Protein AF-A0A7G9SGQ9-F1 (afdb_monomer_lite)

Secondary structure (DSSP, 8-state):
--PPPEEEEEESTTS-HHHHHHIIIIIIIIIIS-EEEEESSSS--EEEEEEEETTEEEEEEEE--EEEEE-SSTTS----------SS--EEE--------S--PPPPPPPPPPP-

Organism: NCBI:txid1045317

Foldseek 3Di:
DPDDWDKDKDWCPPPDQQCSQVCCQPCVACNPQNKRKGAPDSRKGWIKMWTDDVVDIDMDTDIHEIEIEHCNPVVPDDPDDDDDDDPDDYDYPDPPDPPPDDDDDDDDDDDDDDDD

Structure (mmCIF, N/CA/C/O backbone):
data_AF-A0A7G9SGQ9-F1
#
_entry.id   AF-A0A7G9SGQ9-F1
#
loop_
_atom_site.group_PDB
_atom_site.id
_atom_site.type_symbol
_atom_site.label_atom_id
_atom_site.label_alt_id
_atom_site.label_comp_id
_atom_site.label_asym_id
_atom_site.label_entity_id
_atom_site.label_seq_id
_atom_site.pdbx_PDB_ins_code
_atom_site.Cartn_x
_atom_site.Cartn_y
_atom_site.Cartn_z
_atom_site.occupancy
_atom_site.B_iso_or_equiv
_atom_site.auth_seq_id
_atom_site.auth_comp_id
_atom_site.auth_asym_id
_atom_site.auth_atom_id
_atom_site.pdbx_PDB_model_num
ATOM 1 N N . MET A 1 1 ? -24.131 -4.272 18.261 1.00 43.12 1 MET A N 1
ATOM 2 C CA . MET A 1 1 ? -23.962 -4.818 16.900 1.00 43.12 1 MET A CA 1
ATOM 3 C C . MET A 1 1 ? -22.473 -4.942 16.669 1.00 43.12 1 MET A C 1
ATOM 5 O O . MET A 1 1 ? -21.825 -3.926 16.466 1.00 43.12 1 MET A O 1
ATOM 9 N N . GLU A 1 2 ? -21.918 -6.143 16.808 1.00 53.78 2 GLU A N 1
ATOM 10 C CA . GLU A 1 2 ? -20.534 -6.396 16.401 1.00 53.78 2 GLU A CA 1
ATOM 11 C C . GLU A 1 2 ? -20.509 -6.355 14.871 1.00 53.78 2 GLU A C 1
ATOM 13 O O . GLU A 1 2 ? -21.005 -7.260 14.201 1.00 53.78 2 GLU A O 1
ATOM 18 N N . GLY A 1 3 ? -20.075 -5.219 14.322 1.00 63.53 3 GLY A N 1
ATOM 19 C CA . GLY A 1 3 ? -19.919 -5.048 12.883 1.00 63.53 3 GLY A CA 1
ATOM 20 C C . GLY A 1 3 ? -18.845 -6.005 12.388 1.00 63.53 3 GLY A C 1
ATOM 21 O O . GLY A 1 3 ? -17.788 -6.120 13.010 1.00 63.53 3 GLY A O 1
ATOM 22 N N . GLN A 1 4 ? -19.117 -6.716 11.294 1.00 65.31 4 GLN A N 1
ATOM 23 C CA . GLN A 1 4 ? -18.089 -7.544 10.675 1.00 65.31 4 GLN A CA 1
ATOM 24 C C . GLN A 1 4 ? -16.865 -6.676 10.342 1.00 65.31 4 GLN A C 1
ATOM 26 O O . GLN A 1 4 ? -17.046 -5.546 9.882 1.00 65.31 4 GLN A O 1
ATOM 31 N N . PRO A 1 5 ? -15.636 -7.168 10.583 1.00 67.25 5 PRO A N 1
ATOM 32 C CA . PRO A 1 5 ? -14.434 -6.414 10.266 1.00 67.25 5 PRO A CA 1
ATOM 33 C C . PRO A 1 5 ? -14.414 -6.087 8.774 1.00 67.25 5 PRO A C 1
ATOM 35 O O . PRO A 1 5 ? -14.603 -6.972 7.936 1.00 67.25 5 PRO A O 1
ATOM 38 N N . SER A 1 6 ? -14.177 -4.819 8.442 1.00 85.69 6 SER A N 1
ATOM 39 C CA . SER A 1 6 ? -14.000 -4.409 7.052 1.00 85.69 6 SER A CA 1
ATOM 40 C C . SER A 1 6 ? -12.678 -4.973 6.545 1.00 85.69 6 SER A C 1
ATOM 42 O O . SER A 1 6 ? -11.623 -4.741 7.141 1.00 85.69 6 SER A O 1
ATOM 44 N N . ILE A 1 7 ? -12.744 -5.735 5.455 1.00 89.88 7 ILE A N 1
ATOM 45 C CA . ILE A 1 7 ? -11.578 -6.344 4.817 1.00 89.88 7 ILE A CA 1
ATOM 46 C C . ILE A 1 7 ? -11.302 -5.606 3.512 1.00 89.88 7 ILE A C 1
ATOM 48 O O . ILE A 1 7 ? -12.166 -5.548 2.638 1.00 89.88 7 ILE A O 1
ATOM 52 N N . ILE A 1 8 ? -10.085 -5.091 3.363 1.00 89.19 8 ILE A N 1
ATOM 53 C CA . ILE A 1 8 ? -9.576 -4.543 2.104 1.00 89.19 8 ILE A CA 1
ATOM 54 C C . ILE A 1 8 ? -8.536 -5.521 1.569 1.00 89.19 8 ILE A C 1
ATOM 56 O O . ILE A 1 8 ? -7.632 -5.934 2.291 1.00 89.19 8 ILE A O 1
ATOM 60 N N . ARG A 1 9 ? -8.662 -5.903 0.299 1.00 92.81 9 ARG A N 1
ATOM 61 C CA . ARG A 1 9 ? -7.684 -6.742 -0.400 1.00 92.81 9 ARG A CA 1
ATOM 62 C C . ARG A 1 9 ? -7.127 -5.986 -1.586 1.00 92.81 9 ARG A C 1
ATOM 64 O O . ARG A 1 9 ? -7.892 -5.432 -2.371 1.00 92.81 9 ARG A O 1
ATOM 71 N N . PHE A 1 10 ? -5.811 -6.018 -1.731 1.00 92.88 10 PHE A N 1
ATOM 72 C CA . PHE A 1 10 ? -5.106 -5.389 -2.835 1.00 92.88 10 PHE A CA 1
ATOM 73 C C . PHE A 1 10 ? -4.079 -6.363 -3.416 1.00 92.88 10 PHE A C 1
ATOM 75 O O . PHE A 1 10 ? -3.330 -6.986 -2.668 1.00 92.88 10 PHE A O 1
ATOM 82 N N . SER A 1 11 ? -4.049 -6.508 -4.742 1.00 94.12 11 SER A N 1
ATOM 83 C CA . SER A 1 11 ? -3.062 -7.327 -5.453 1.00 94.12 11 SER A CA 1
ATOM 84 C C . SER A 1 11 ? -2.744 -6.729 -6.822 1.00 94.12 11 SER A C 1
ATOM 86 O O . SER A 1 11 ? -3.644 -6.273 -7.530 1.00 94.12 11 SER A O 1
ATOM 88 N N . LEU A 1 12 ? -1.468 -6.783 -7.207 1.00 95.38 12 LEU A N 1
ATOM 89 C CA . LEU A 1 12 ? -0.981 -6.400 -8.535 1.00 95.38 12 LEU A CA 1
ATOM 90 C C . LEU A 1 12 ? -1.028 -7.541 -9.565 1.00 95.38 12 LEU A C 1
ATOM 92 O O . LEU A 1 12 ? -0.691 -7.316 -10.727 1.00 95.38 12 LEU A O 1
ATOM 96 N N . ASP A 1 13 ? -1.470 -8.747 -9.195 1.00 94.44 13 ASP A N 1
ATOM 97 C CA . ASP A 1 13 ? -1.440 -9.916 -10.092 1.00 94.44 13 ASP A CA 1
ATOM 98 C C . ASP A 1 13 ? -2.237 -9.699 -11.386 1.00 94.44 13 ASP A C 1
ATOM 100 O O . ASP A 1 13 ? -1.893 -10.235 -12.438 1.00 94.44 13 ASP A O 1
ATOM 104 N N . ARG A 1 14 ? -3.302 -8.892 -11.315 1.00 93.00 14 ARG A N 1
ATOM 105 C CA . ARG A 1 14 ? -4.171 -8.559 -12.456 1.00 93.00 14 ARG A CA 1
ATOM 106 C C . ARG A 1 14 ? -3.834 -7.222 -13.115 1.00 93.00 14 ARG A C 1
ATOM 108 O O . ARG A 1 14 ? -4.506 -6.836 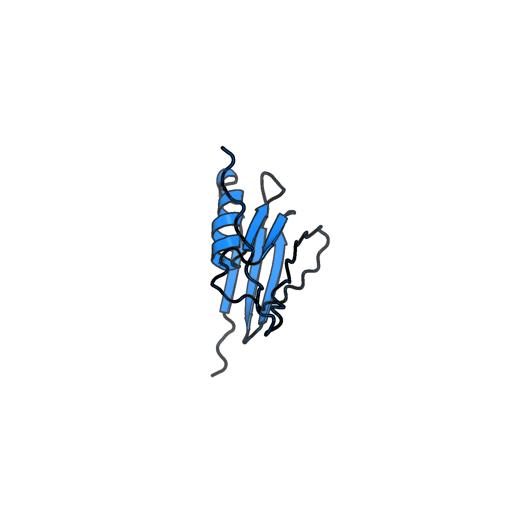-14.066 1.00 93.00 14 ARG A O 1
ATOM 115 N N . VAL A 1 15 ? -2.824 -6.521 -12.608 1.00 95.19 15 VAL A N 1
ATOM 116 C CA . VAL A 1 15 ? -2.385 -5.228 -13.130 1.00 95.19 15 VAL A CA 1
ATOM 117 C C . VAL A 1 15 ? -1.290 -5.470 -14.176 1.00 95.19 15 VAL A C 1
ATOM 119 O O . VAL A 1 15 ? -0.321 -6.181 -13.875 1.00 95.19 15 VAL A O 1
ATOM 122 N N . PRO A 1 16 ? -1.413 -4.907 -15.395 1.00 95.69 16 PRO A N 1
ATOM 123 C CA . PRO A 1 16 ? -0.363 -4.976 -16.408 1.00 95.69 16 PRO A CA 1
ATOM 124 C C . PRO A 1 16 ? 0.969 -4.448 -15.869 1.00 95.69 16 PRO A C 1
ATOM 126 O O . PRO A 1 16 ? 0.989 -3.426 -15.191 1.00 95.69 16 PRO A O 1
ATOM 129 N N . GLU A 1 17 ? 2.091 -5.094 -16.202 1.00 94.50 17 GLU A N 1
ATOM 130 C CA . GLU A 1 17 ? 3.406 -4.776 -15.608 1.00 94.50 17 GLU A CA 1
ATOM 131 C C . GLU A 1 17 ? 3.773 -3.290 -15.694 1.00 94.50 17 GLU A C 1
ATOM 133 O O . GLU A 1 17 ? 4.209 -2.698 -14.710 1.00 94.50 17 GLU A O 1
ATOM 138 N N . ARG A 1 18 ? 3.491 -2.664 -16.842 1.00 94.19 18 ARG A N 1
ATOM 139 C CA . ARG A 1 18 ? 3.736 -1.234 -17.094 1.00 94.19 18 ARG A CA 1
ATOM 140 C C . ARG A 1 18 ? 2.981 -0.289 -16.144 1.00 94.19 18 ARG A C 1
ATOM 142 O O . ARG A 1 18 ? 3.420 0.833 -15.942 1.00 94.19 18 ARG A O 1
ATOM 149 N N . GLU A 1 19 ? 1.859 -0.734 -15.582 1.00 95.75 19 GLU A N 1
ATOM 150 C CA . GLU A 1 19 ? 0.963 0.046 -14.714 1.00 95.75 19 GLU A CA 1
ATOM 151 C C . GLU A 1 19 ? 1.177 -0.274 -13.224 1.00 95.75 19 GLU A C 1
ATOM 153 O O . GLU A 1 19 ? 0.662 0.427 -12.352 1.00 95.75 19 GLU A O 1
ATOM 158 N N . ARG A 1 20 ? 1.945 -1.323 -12.895 1.00 95.00 20 ARG A N 1
ATOM 159 C CA . ARG A 1 20 ? 2.094 -1.817 -11.516 1.00 95.00 20 ARG A CA 1
ATOM 160 C C . ARG A 1 20 ? 2.699 -0.794 -10.567 1.00 95.00 20 ARG A C 1
ATOM 162 O O . ARG A 1 20 ? 2.223 -0.667 -9.443 1.00 95.00 20 ARG A O 1
ATOM 169 N N . ARG A 1 21 ? 3.726 -0.063 -11.012 1.00 94.31 21 ARG A N 1
ATOM 170 C CA . ARG A 1 21 ? 4.394 0.962 -10.193 1.00 94.31 21 ARG A CA 1
ATOM 171 C C . ARG A 1 21 ? 3.436 2.095 -9.839 1.00 94.31 21 ARG A C 1
ATOM 173 O O . ARG A 1 21 ? 3.272 2.400 -8.666 1.00 94.31 21 ARG A O 1
ATOM 180 N N . GLU A 1 22 ? 2.767 2.652 -10.843 1.00 94.44 22 GLU A N 1
ATOM 181 C CA . GLU A 1 22 ? 1.787 3.727 -10.660 1.00 94.44 22 GLU A CA 1
ATOM 182 C C . GLU A 1 22 ? 0.611 3.267 -9.795 1.00 94.44 22 GLU A C 1
ATOM 184 O O . GLU A 1 22 ? 0.230 3.953 -8.853 1.00 94.44 22 GLU A O 1
ATOM 189 N N . THR A 1 23 ? 0.094 2.060 -10.038 1.00 94.81 23 THR A N 1
ATOM 190 C CA . THR A 1 23 ? -1.008 1.505 -9.242 1.00 94.81 23 THR A CA 1
ATOM 191 C C . THR A 1 23 ? -0.603 1.339 -7.776 1.00 94.81 23 THR A C 1
ATOM 193 O O . THR A 1 23 ? -1.375 1.650 -6.872 1.00 94.81 23 THR A O 1
ATOM 196 N N . LEU A 1 24 ? 0.620 0.875 -7.514 1.00 92.81 24 LEU A N 1
ATOM 197 C CA . LEU A 1 24 ? 1.129 0.730 -6.155 1.00 92.81 24 LEU A CA 1
ATOM 198 C C . LEU A 1 24 ? 1.308 2.090 -5.456 1.00 92.81 24 LEU A C 1
ATOM 200 O O . LEU A 1 24 ? 0.926 2.225 -4.296 1.00 92.81 24 LEU A O 1
ATOM 204 N N . THR A 1 25 ? 1.832 3.103 -6.144 1.00 92.00 25 THR A N 1
ATOM 205 C CA . THR A 1 25 ? 2.033 4.443 -5.568 1.00 92.00 25 THR A CA 1
ATOM 206 C C . THR A 1 25 ? 0.715 5.189 -5.355 1.00 92.00 25 THR A C 1
ATOM 208 O O . THR A 1 25 ? 0.422 5.626 -4.242 1.00 92.00 25 THR A O 1
ATOM 211 N N . GLU A 1 26 ? -0.100 5.319 -6.399 1.00 93.38 26 GLU A N 1
ATOM 212 C CA . GLU A 1 26 ? -1.287 6.177 -6.381 1.00 93.38 26 GLU A CA 1
ATOM 213 C C . GLU A 1 26 ? -2.476 5.493 -5.707 1.00 93.38 26 GLU A C 1
ATOM 215 O O . GLU A 1 26 ? -3.128 6.074 -4.840 1.00 93.38 26 GLU A O 1
ATOM 220 N N . VAL A 1 27 ? -2.758 4.240 -6.074 1.00 92.38 27 VAL A N 1
ATOM 221 C CA . VAL A 1 27 ? -3.954 3.549 -5.576 1.00 92.38 27 VAL A CA 1
ATOM 222 C C . VAL A 1 27 ? -3.701 3.006 -4.183 1.00 92.38 27 VAL A C 1
ATOM 224 O O . VAL A 1 27 ? -4.447 3.327 -3.263 1.00 92.38 27 VAL A O 1
ATOM 227 N N . PHE A 1 28 ? -2.657 2.196 -4.003 1.00 89.19 28 PHE A N 1
ATOM 228 C CA . PHE A 1 28 ? -2.392 1.609 -2.691 1.00 89.19 28 PHE A CA 1
ATOM 229 C C . PHE A 1 28 ? -1.771 2.623 -1.728 1.00 89.19 28 PHE A C 1
ATOM 231 O O . PHE A 1 28 ? -2.346 2.873 -0.672 1.00 89.19 28 PHE A O 1
ATOM 238 N N . GLY A 1 29 ? -0.642 3.234 -2.093 1.00 88.38 29 GLY A N 1
ATOM 239 C CA . GLY A 1 29 ? 0.072 4.191 -1.249 1.00 88.38 29 GLY A CA 1
ATOM 240 C C . GLY A 1 29 ? -0.814 5.354 -0.819 1.00 88.38 29 GLY A C 1
ATOM 241 O O . GLY A 1 29 ? -1.208 5.450 0.344 1.00 88.38 29 GLY A O 1
ATOM 242 N N . ARG A 1 30 ? -1.163 6.227 -1.763 1.00 87.31 30 ARG A N 1
ATOM 243 C CA . ARG A 1 30 ? -1.918 7.450 -1.457 1.00 87.31 30 ARG A CA 1
ATOM 244 C C . ARG A 1 30 ? -3.390 7.172 -1.175 1.00 87.31 30 ARG A C 1
ATOM 246 O O . ARG A 1 30 ? -3.939 7.737 -0.235 1.00 87.31 30 ARG A O 1
ATOM 253 N N . GLY A 1 31 ? -4.016 6.292 -1.957 1.00 84.88 31 GLY A N 1
ATOM 254 C CA . GLY A 1 31 ? -5.450 6.019 -1.861 1.00 84.88 31 GLY A CA 1
ATOM 255 C C . GLY A 1 31 ? -5.872 5.131 -0.688 1.00 84.88 31 GLY A C 1
ATOM 256 O O . GLY A 1 31 ? -6.909 5.396 -0.083 1.00 84.88 31 GLY A O 1
ATOM 257 N N . VAL A 1 32 ? -5.108 4.082 -0.355 1.00 84.94 32 VAL A N 1
ATOM 258 C CA . VAL A 1 32 ? -5.499 3.118 0.695 1.00 84.94 32 VAL A CA 1
ATOM 259 C C . VAL A 1 32 ? -4.838 3.430 2.033 1.00 84.94 32 VAL A C 1
ATOM 261 O O . VAL A 1 32 ? -5.518 3.387 3.055 1.00 84.94 32 VAL A O 1
ATOM 264 N N . VAL A 1 33 ? -3.535 3.725 2.049 1.00 82.50 33 VAL A N 1
ATOM 265 C CA . VAL A 1 33 ? -2.777 3.878 3.308 1.00 82.50 33 VAL A CA 1
ATOM 266 C C . VAL A 1 33 ? -2.324 5.312 3.604 1.00 82.50 33 VAL A C 1
ATOM 268 O O . VAL A 1 33 ? -1.685 5.536 4.628 1.00 82.50 33 VAL A O 1
ATOM 271 N N . ASN A 1 34 ? -2.655 6.289 2.751 1.00 84.56 34 ASN A N 1
ATOM 272 C CA . ASN A 1 34 ? -2.211 7.688 2.858 1.00 84.56 34 ASN A CA 1
ATOM 273 C C . ASN A 1 34 ? -0.684 7.834 3.075 1.00 84.56 34 ASN A C 1
ATOM 275 O O . ASN A 1 34 ? -0.199 8.629 3.890 1.00 84.56 34 ASN A O 1
ATOM 279 N N . MET A 1 35 ? 0.096 7.039 2.344 1.00 83.25 35 MET A N 1
ATOM 280 C CA . MET A 1 35 ? 1.557 7.077 2.358 1.00 83.25 35 MET A CA 1
ATOM 281 C C . MET A 1 35 ? 2.098 7.349 0.965 1.00 83.25 35 MET A C 1
ATOM 283 O O . MET A 1 35 ? 1.553 6.886 -0.036 1.00 83.25 35 MET A O 1
ATOM 287 N N . GLU A 1 36 ? 3.228 8.044 0.906 1.00 85.81 36 GLU A N 1
ATOM 288 C CA . GLU A 1 36 ? 4.013 8.067 -0.318 1.00 85.81 36 GLU A CA 1
ATOM 289 C C . GLU A 1 36 ? 4.768 6.743 -0.419 1.00 85.81 36 GLU A C 1
ATOM 291 O O . GLU A 1 36 ? 5.586 6.410 0.444 1.00 85.81 36 GLU A O 1
ATOM 296 N N . PHE A 1 37 ? 4.457 5.975 -1.459 1.00 86.25 37 PHE A N 1
ATOM 297 C CA . PHE A 1 37 ? 4.949 4.617 -1.621 1.00 86.25 37 PHE A CA 1
ATOM 298 C C . PHE A 1 37 ? 5.764 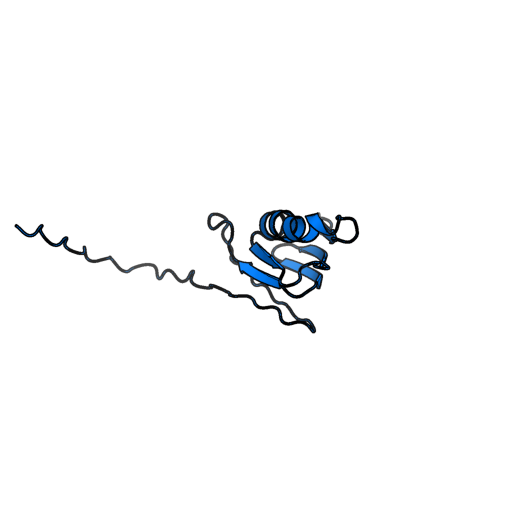4.506 -2.904 1.00 86.25 37 PHE A C 1
ATOM 300 O O . PHE A 1 37 ? 5.218 4.579 -4.005 1.00 86.25 37 PHE A O 1
ATOM 307 N N . THR A 1 38 ? 7.073 4.311 -2.766 1.00 88.75 38 THR A N 1
ATOM 308 C CA . THR A 1 38 ? 8.004 4.225 -3.895 1.00 88.75 38 THR A CA 1
ATOM 309 C C . THR A 1 38 ? 8.515 2.792 -4.034 1.00 88.75 38 THR A C 1
ATOM 311 O O . THR A 1 38 ? 9.313 2.345 -3.204 1.00 88.75 38 THR A O 1
ATOM 314 N N . PRO A 1 39 ? 8.101 2.048 -5.076 1.00 89.25 39 PRO A N 1
ATOM 315 C CA . PRO A 1 39 ? 8.630 0.716 -5.339 1.00 89.25 39 PRO A CA 1
ATOM 316 C C . PRO A 1 39 ? 10.099 0.806 -5.768 1.00 89.25 39 PRO A C 1
ATOM 318 O O . PRO A 1 39 ? 10.447 1.622 -6.632 1.00 89.25 39 PRO A O 1
ATOM 321 N N . LEU A 1 40 ? 10.956 -0.041 -5.194 1.00 88.56 40 LEU A N 1
ATOM 322 C CA . LEU A 1 40 ? 12.387 -0.070 -5.527 1.00 88.56 40 LEU A CA 1
ATOM 323 C C . LEU A 1 40 ? 12.704 -0.985 -6.719 1.00 88.56 40 LEU A C 1
ATOM 325 O O . LEU A 1 40 ? 13.745 -0.814 -7.342 1.00 88.56 40 LEU A O 1
ATOM 329 N N . ASP A 1 41 ? 11.782 -1.886 -7.069 1.00 86.88 41 ASP A N 1
ATOM 330 C CA . ASP A 1 41 ? 11.891 -2.783 -8.222 1.00 86.88 41 ASP A CA 1
ATOM 331 C C . ASP A 1 41 ? 11.111 -2.250 -9.432 1.00 86.88 41 ASP A C 1
ATOM 333 O O . ASP A 1 41 ? 10.010 -1.709 -9.289 1.00 86.88 41 ASP A O 1
ATOM 337 N N . ASP A 1 42 ? 11.631 -2.459 -10.644 1.00 87.12 42 ASP A N 1
ATOM 338 C CA . ASP A 1 42 ? 10.980 -2.031 -11.894 1.00 87.12 42 ASP A CA 1
ATOM 339 C C . ASP A 1 42 ? 9.635 -2.734 -12.145 1.00 87.12 42 ASP A C 1
ATOM 341 O O . AS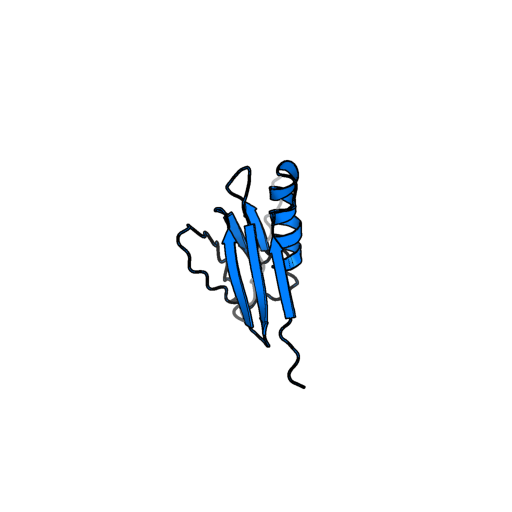P A 1 42 ? 8.720 -2.142 -12.717 1.00 87.12 42 ASP A O 1
ATOM 345 N N . ASN A 1 43 ? 9.486 -3.971 -11.664 1.00 90.06 43 ASN A N 1
ATOM 346 C CA . ASN A 1 43 ? 8.257 -4.759 -11.751 1.00 90.06 43 ASN A CA 1
ATOM 347 C C . ASN A 1 43 ? 7.837 -5.227 -10.348 1.00 90.06 43 ASN A C 1
ATOM 349 O O . ASN A 1 43 ? 8.155 -6.354 -9.957 1.00 90.06 43 ASN A O 1
ATOM 353 N N . PRO A 1 44 ? 7.176 -4.367 -9.555 1.00 91.50 44 PRO A N 1
ATOM 354 C CA . PRO A 1 44 ? 6.873 -4.692 -8.173 1.00 91.50 44 PRO A CA 1
ATOM 355 C C . PRO A 1 44 ? 5.811 -5.789 -8.075 1.00 91.50 44 PRO A C 1
ATOM 357 O O . PRO A 1 44 ? 4.812 -5.789 -8.798 1.00 91.50 44 PRO A O 1
ATOM 360 N N . ILE A 1 45 ? 6.010 -6.700 -7.125 1.00 90.88 45 ILE A N 1
ATOM 361 C CA . ILE A 1 45 ? 5.013 -7.689 -6.706 1.00 90.88 45 ILE A CA 1
ATOM 362 C C . ILE A 1 45 ? 4.409 -7.171 -5.410 1.00 90.88 45 ILE A C 1
ATOM 364 O O . ILE A 1 45 ? 5.144 -6.769 -4.511 1.00 90.88 45 ILE A O 1
ATOM 368 N N . PHE A 1 46 ? 3.084 -7.160 -5.301 1.00 90.81 46 PHE A N 1
ATOM 369 C CA . PHE A 1 46 ? 2.419 -6.612 -4.125 1.00 90.81 46 PHE A CA 1
ATOM 370 C C . PHE A 1 46 ? 1.046 -7.259 -3.942 1.00 90.81 46 PHE A C 1
ATOM 372 O O . PHE A 1 46 ? 0.203 -7.176 -4.833 1.00 90.81 46 PHE A O 1
ATOM 379 N N . GLU A 1 47 ? 0.836 -7.915 -2.804 1.00 93.06 47 GLU A N 1
ATOM 380 C CA . GLU A 1 47 ? -0.409 -8.588 -2.429 1.00 93.06 47 GLU A CA 1
ATOM 381 C C . GLU A 1 47 ? -0.610 -8.475 -0.917 1.00 93.06 47 GLU A C 1
ATOM 383 O O . GLU A 1 47 ? 0.198 -9.005 -0.155 1.00 93.06 47 GLU A O 1
ATOM 388 N N . PHE A 1 48 ? -1.663 -7.780 -0.484 1.00 88.81 48 PHE A N 1
ATOM 389 C CA . PHE A 1 48 ? -1.923 -7.488 0.926 1.00 88.81 48 PHE A CA 1
ATOM 390 C C . PHE A 1 48 ? -3.414 -7.581 1.257 1.00 88.81 48 PHE A C 1
ATOM 392 O O . PHE A 1 48 ? -4.279 -7.187 0.470 1.00 88.81 48 PHE A O 1
ATOM 399 N N . GLU A 1 49 ? -3.710 -8.069 2.460 1.00 91.94 49 GLU A N 1
ATOM 400 C CA . GLU A 1 49 ? -5.019 -7.972 3.103 1.00 91.94 49 GLU A CA 1
ATOM 401 C C . GLU A 1 49 ? -4.902 -7.044 4.318 1.00 91.94 49 GLU A C 1
ATOM 403 O O . GLU A 1 49 ? -3.961 -7.145 5.106 1.00 91.94 49 GLU A O 1
ATOM 408 N N . ILE A 1 50 ? -5.866 -6.135 4.454 1.00 89.44 50 ILE A N 1
ATOM 409 C CA . ILE A 1 50 ? -6.025 -5.225 5.586 1.00 89.44 50 ILE A CA 1
ATOM 410 C C . ILE A 1 50 ? -7.338 -5.579 6.271 1.00 89.44 50 ILE A C 1
ATOM 412 O O . ILE A 1 50 ? -8.401 -5.538 5.649 1.00 89.44 50 ILE A O 1
ATOM 416 N N . ARG A 1 51 ? -7.276 -5.902 7.560 1.00 89.81 51 ARG A N 1
ATOM 417 C CA . ARG A 1 51 ? -8.449 -6.011 8.431 1.00 89.81 51 ARG A CA 1
ATOM 418 C C . ARG A 1 51 ? -8.534 -4.781 9.310 1.00 89.81 51 ARG A C 1
ATOM 420 O O . ARG A 1 51 ? -7.627 -4.524 10.099 1.00 89.81 51 ARG A O 1
ATOM 427 N N . LEU A 1 52 ? -9.641 -4.060 9.184 1.00 85.81 52 LEU A N 1
ATOM 428 C CA . LEU A 1 52 ? -9.950 -2.899 10.004 1.00 85.81 52 LEU A CA 1
ATOM 429 C C . LEU A 1 52 ? -10.777 -3.339 11.214 1.00 85.81 52 LEU A C 1
ATOM 431 O O . LEU A 1 52 ? -11.879 -3.876 11.079 1.00 85.81 52 LEU A O 1
ATOM 435 N N . LEU A 1 53 ? -10.219 -3.104 12.395 1.00 85.75 53 LEU A N 1
ATOM 436 C CA . LEU A 1 53 ? -10.844 -3.256 13.702 1.00 85.75 53 LEU A CA 1
ATOM 437 C C . LEU A 1 53 ? -10.994 -1.863 14.341 1.00 85.75 53 LEU A C 1
ATOM 439 O O . LEU A 1 53 ? -10.329 -0.918 13.908 1.00 85.75 53 LEU A O 1
ATOM 443 N N . PRO A 1 54 ? -11.834 -1.695 15.378 1.00 82.12 54 PRO A N 1
ATOM 444 C CA . PRO A 1 54 ? -11.924 -0.424 16.095 1.00 82.12 54 PRO A CA 1
ATOM 445 C C . PRO A 1 54 ? -10.554 0.009 16.650 1.00 82.12 54 PRO A C 1
ATOM 447 O O . PRO A 1 54 ? -10.033 -0.617 17.569 1.00 82.12 54 PRO A O 1
ATOM 450 N N . GLY A 1 55 ? -9.970 1.065 16.075 1.00 80.19 55 GLY A N 1
ATOM 451 C CA . GLY A 1 55 ? -8.669 1.615 16.480 1.00 80.19 55 GLY A CA 1
ATOM 452 C C . GLY A 1 55 ? -7.438 0.787 16.083 1.00 80.19 55 GLY A C 1
ATOM 453 O O . GLY A 1 55 ? -6.357 1.055 16.595 1.00 80.19 55 GLY A O 1
ATOM 454 N N . LEU A 1 56 ? -7.577 -0.227 15.217 1.00 80.75 56 LEU A N 1
ATOM 455 C CA . LEU A 1 56 ? -6.455 -1.068 14.788 1.00 80.75 56 LEU A CA 1
ATOM 456 C C . LEU A 1 56 ? -6.627 -1.551 13.345 1.00 80.75 56 LEU A C 1
ATOM 458 O O . LEU A 1 56 ? -7.628 -2.180 13.006 1.00 80.75 56 LEU A O 1
ATOM 462 N N . ALA A 1 57 ? -5.603 -1.346 12.519 1.00 83.25 57 ALA A N 1
ATOM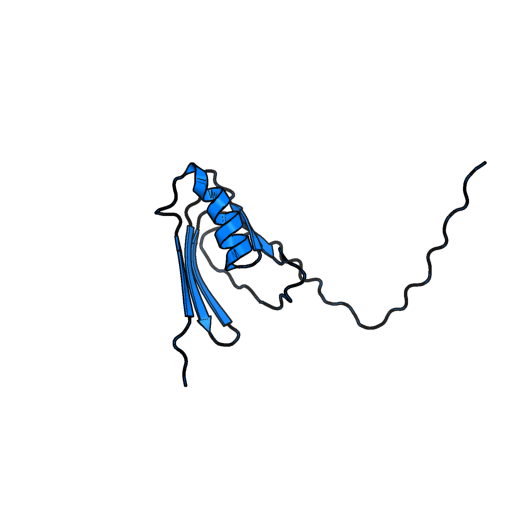 463 C CA . ALA A 1 57 ? -5.474 -1.996 11.221 1.00 83.25 57 ALA A CA 1
ATOM 464 C C . ALA A 1 57 ? -4.441 -3.126 11.310 1.00 83.25 57 ALA A C 1
ATOM 466 O O . ALA A 1 57 ? -3.288 -2.900 11.671 1.00 83.25 57 ALA A O 1
ATOM 467 N N . ILE A 1 58 ? -4.850 -4.349 10.969 1.00 85.00 58 ILE A N 1
ATOM 468 C CA . ILE A 1 58 ? -3.938 -5.490 10.848 1.00 85.00 58 ILE A CA 1
ATOM 469 C C . ILE A 1 58 ? -3.699 -5.738 9.367 1.00 85.00 58 ILE A C 1
ATOM 471 O O . ILE A 1 58 ? -4.646 -6.002 8.625 1.00 85.00 58 ILE A O 1
ATOM 475 N N . THR A 1 59 ? -2.438 -5.680 8.949 1.00 85.00 59 THR A N 1
ATOM 476 C CA . THR A 1 59 ? -2.025 -5.917 7.567 1.00 85.00 59 THR A CA 1
ATOM 477 C C . THR A 1 59 ? -1.100 -7.120 7.478 1.00 85.00 59 THR A C 1
ATOM 479 O O . THR A 1 59 ? -0.223 -7.323 8.315 1.00 85.00 59 THR A O 1
ATOM 482 N N . TRP A 1 60 ? -1.293 -7.945 6.456 1.00 84.44 60 TRP A N 1
ATOM 483 C CA . TRP A 1 60 ? -0.333 -8.980 6.087 1.00 84.44 60 TRP A CA 1
ATOM 484 C C . TRP A 1 60 ? -0.360 -9.179 4.585 1.00 84.44 60 TRP A C 1
ATOM 486 O O . TRP A 1 60 ? -1.362 -8.935 3.911 1.00 84.44 60 TRP A O 1
ATOM 496 N N . GLY A 1 61 ? 0.768 -9.625 4.060 1.00 87.56 61 GLY A N 1
ATOM 497 C CA . GLY A 1 61 ? 0.941 -9.744 2.633 1.00 87.56 61 GLY A CA 1
ATOM 498 C C . GLY A 1 61 ? 2.373 -10.049 2.260 1.00 87.56 61 GLY A C 1
ATOM 499 O O . GLY A 1 61 ? 3.230 -10.296 3.112 1.00 87.56 61 GLY A O 1
ATOM 500 N N . ARG A 1 62 ? 2.616 -10.010 0.959 1.00 85.88 62 ARG A N 1
ATOM 501 C CA . ARG A 1 62 ? 3.940 -10.103 0.361 1.00 85.88 62 ARG A CA 1
ATOM 502 C C . ARG A 1 62 ? 4.133 -8.924 -0.574 1.00 85.88 62 ARG A C 1
ATOM 504 O O . ARG A 1 62 ? 3.249 -8.580 -1.355 1.00 85.88 62 ARG A O 1
ATOM 511 N N . GLY A 1 63 ? 5.312 -8.329 -0.503 1.00 87.81 63 GLY A N 1
ATOM 512 C CA . GLY A 1 63 ? 5.694 -7.220 -1.357 1.00 87.81 63 GLY A CA 1
ATOM 513 C C . GLY A 1 63 ? 7.160 -7.317 -1.740 1.00 87.81 63 GLY A C 1
ATOM 514 O O . GLY A 1 63 ? 7.977 -7.796 -0.951 1.00 87.81 63 GLY A O 1
ATOM 515 N N . SER A 1 64 ? 7.489 -6.842 -2.935 1.00 87.12 64 SER A N 1
ATOM 516 C CA . SER A 1 64 ? 8.851 -6.457 -3.293 1.00 87.12 64 SER A CA 1
ATOM 517 C C . SER A 1 64 ? 9.337 -5.296 -2.410 1.00 87.12 64 SER A C 1
ATOM 519 O O . SER A 1 64 ? 8.507 -4.573 -1.839 1.00 87.12 64 SER A O 1
ATOM 521 N N . PRO A 1 65 ? 10.658 -5.071 -2.299 1.00 85.56 65 PRO A N 1
ATOM 522 C CA . PRO A 1 65 ? 11.209 -3.920 -1.592 1.00 85.56 65 PRO A CA 1
ATOM 523 C C . PRO A 1 65 ? 10.599 -2.587 -2.049 1.00 85.56 65 PRO A C 1
ATOM 525 O O . PRO A 1 65 ? 10.396 -2.326 -3.239 1.00 85.56 65 PRO A O 1
ATOM 528 N N . HIS A 1 66 ? 10.302 -1.730 -1.078 1.00 85.00 66 HIS A N 1
ATOM 529 C CA . HIS A 1 66 ? 9.688 -0.424 -1.286 1.00 85.00 66 HIS A CA 1
ATOM 530 C C . HIS A 1 66 ? 10.104 0.538 -0.170 1.00 85.00 66 HIS A C 1
ATOM 532 O O . HIS A 1 66 ? 10.449 0.122 0.939 1.00 85.00 66 HIS A O 1
ATOM 538 N N . LEU A 1 67 ? 10.062 1.829 -0.480 1.00 83.31 67 LEU A N 1
ATOM 539 C CA . LEU A 1 67 ? 10.217 2.919 0.475 1.00 83.31 67 LEU A CA 1
ATOM 540 C C . LEU A 1 67 ? 8.834 3.496 0.781 1.00 83.31 67 LEU A C 1
ATOM 542 O O . LEU A 1 67 ? 8.122 3.895 -0.140 1.00 83.31 67 LEU A O 1
ATOM 546 N N . GLY A 1 68 ? 8.475 3.546 2.063 1.00 80.12 68 GLY A N 1
ATOM 547 C CA . GLY A 1 68 ? 7.245 4.180 2.538 1.00 80.12 68 GLY A CA 1
ATOM 548 C C . GLY A 1 68 ? 7.554 5.426 3.363 1.00 80.12 68 GLY A C 1
ATOM 549 O O . GLY A 1 68 ? 8.347 5.358 4.306 1.00 80.12 68 GLY A O 1
ATOM 550 N N . ILE A 1 69 ? 6.921 6.549 3.025 1.00 79.12 69 ILE A N 1
ATOM 551 C CA . ILE A 1 69 ? 6.972 7.793 3.804 1.00 79.12 69 ILE A CA 1
ATOM 552 C C . ILE A 1 69 ? 5.552 8.120 4.275 1.00 79.12 69 ILE A C 1
ATOM 554 O O . ILE A 1 69 ? 4.623 8.213 3.470 1.00 79.12 69 ILE A O 1
ATOM 558 N N . THR A 1 70 ? 5.374 8.272 5.589 1.00 73.62 70 THR A N 1
ATOM 559 C CA . THR A 1 70 ? 4.071 8.570 6.200 1.00 73.62 70 THR A CA 1
ATOM 560 C C . THR A 1 70 ? 3.628 10.011 5.932 1.00 73.62 70 THR A C 1
ATOM 562 O O . THR A 1 70 ? 4.451 10.916 5.783 1.00 73.62 70 THR A O 1
ATOM 565 N N . GLY A 1 71 ? 2.309 10.236 5.915 1.00 63.06 71 GLY A N 1
ATOM 566 C CA . GLY A 1 71 ? 1.728 11.582 5.909 1.00 63.06 71 GLY A CA 1
ATOM 567 C C . GLY A 1 71 ? 1.739 12.268 4.545 1.00 63.06 71 GLY A C 1
ATOM 568 O O . GLY A 1 71 ? 2.103 13.444 4.470 1.00 63.06 71 GLY A O 1
ATOM 569 N N . HIS A 1 72 ? 1.343 11.545 3.488 1.00 60.16 72 HIS A N 1
ATOM 570 C CA . HIS A 1 72 ? 1.148 12.135 2.158 1.00 60.16 72 HIS A CA 1
ATOM 571 C C . HIS A 1 72 ? 0.175 13.328 2.230 1.00 60.16 72 HIS A C 1
ATOM 573 O O . HIS A 1 72 ? 0.536 14.441 1.848 1.00 60.16 72 HIS A O 1
ATOM 579 N N . ASP A 1 73 ? -1.014 13.132 2.809 1.00 64.12 73 ASP A N 1
ATOM 580 C CA . ASP A 1 73 ? -1.878 14.232 3.237 1.00 64.12 73 ASP A CA 1
ATOM 581 C C . ASP A 1 73 ? -1.675 14.517 4.729 1.00 64.12 73 ASP A C 1
ATOM 583 O O . ASP A 1 73 ? -1.979 13.688 5.587 1.00 64.12 73 ASP A O 1
ATOM 587 N N . ARG A 1 74 ? -1.155 15.713 5.024 1.00 61.44 74 ARG A N 1
ATOM 588 C CA . ARG A 1 74 ? -0.880 16.206 6.382 1.00 61.44 74 ARG A CA 1
ATOM 589 C C . ARG A 1 74 ? -2.107 16.769 7.095 1.00 61.44 74 ARG A C 1
ATOM 591 O O . ARG A 1 74 ? -2.009 17.091 8.276 1.00 61.44 74 ARG A O 1
ATOM 598 N N . SER A 1 75 ? -3.209 16.975 6.375 1.00 63.22 75 SER A N 1
ATOM 599 C CA . SER A 1 75 ? -4.482 17.397 6.965 1.00 63.22 75 SER A CA 1
ATOM 600 C C . SER A 1 75 ? -5.219 16.236 7.632 1.00 63.22 75 SER A C 1
ATOM 602 O O . SER A 1 75 ? -6.051 16.463 8.508 1.00 63.22 75 SER A O 1
ATOM 604 N N . LEU A 1 76 ? -4.872 15.003 7.261 1.00 63.19 76 LEU A N 1
ATOM 605 C CA . LEU A 1 76 ? -5.289 13.797 7.954 1.00 63.19 76 LEU A CA 1
ATOM 606 C C . LEU A 1 76 ? -4.364 13.611 9.164 1.00 63.19 76 LEU A C 1
ATOM 608 O O . LEU A 1 76 ? -3.163 13.386 9.003 1.00 63.19 76 LEU A O 1
ATOM 612 N N . GLU A 1 77 ? -4.907 13.765 10.376 1.00 58.91 77 GLU A N 1
ATOM 613 C CA . GLU A 1 77 ? -4.187 13.427 11.609 1.00 58.91 77 GLU A CA 1
ATOM 614 C C . GLU A 1 77 ? -3.706 11.973 11.514 1.00 58.91 77 GLU A C 1
ATOM 616 O O . GLU A 1 77 ? -4.473 11.077 11.167 1.00 58.91 77 GLU A O 1
ATOM 621 N N . ASN A 1 78 ? -2.413 11.754 11.752 1.00 58.19 78 ASN A N 1
ATOM 622 C CA . ASN A 1 78 ? -1.773 10.453 11.600 1.00 58.19 78 ASN A CA 1
ATOM 623 C C . ASN A 1 78 ? -1.066 10.102 12.911 1.00 58.19 78 ASN A C 1
ATOM 625 O O . ASN A 1 78 ? 0.113 10.409 13.094 1.00 58.19 78 ASN A O 1
ATOM 629 N N . ASP A 1 79 ? -1.828 9.502 13.823 1.00 57.19 79 ASP A N 1
ATOM 630 C CA . ASP A 1 79 ? -1.346 8.956 15.098 1.00 57.19 79 ASP A CA 1
ATOM 631 C C . ASP A 1 79 ? -1.138 7.429 15.020 1.00 57.19 79 ASP A C 1
ATOM 633 O O . ASP A 1 79 ? -0.987 6.751 16.041 1.00 57.19 79 ASP A O 1
ATOM 637 N N . ASP A 1 80 ? -1.123 6.866 13.807 1.00 64.69 80 ASP A N 1
ATOM 638 C CA . ASP A 1 80 ? -1.053 5.425 13.607 1.00 64.69 80 ASP A CA 1
ATOM 639 C C . ASP A 1 80 ? 0.375 4.900 13.805 1.00 64.69 80 ASP A C 1
ATOM 641 O O . ASP A 1 80 ? 1.341 5.325 13.164 1.00 64.69 80 ASP A O 1
ATOM 645 N N . LEU A 1 81 ? 0.512 3.902 14.679 1.00 60.75 81 LEU A N 1
ATOM 646 C CA . LEU A 1 81 ? 1.745 3.137 14.831 1.00 60.75 81 LEU A CA 1
ATOM 647 C C . LEU A 1 81 ? 1.739 1.956 13.857 1.00 60.75 81 LEU A C 1
ATOM 649 O O . LEU A 1 81 ? 0.981 1.001 14.031 1.00 60.75 81 LEU A O 1
ATOM 653 N N . MET A 1 82 ? 2.640 1.975 12.874 1.00 64.62 82 MET A N 1
ATOM 654 C CA . MET A 1 82 ? 2.854 0.834 11.985 1.00 64.62 82 MET A CA 1
ATOM 655 C C . MET A 1 82 ? 3.982 -0.057 12.510 1.00 64.62 82 MET A C 1
ATOM 657 O O . MET A 1 82 ? 5.132 0.365 12.622 1.00 64.62 82 MET A O 1
ATOM 661 N N . LEU A 1 83 ? 3.654 -1.315 12.800 1.00 62.81 83 LEU A N 1
ATOM 662 C CA . LEU A 1 83 ? 4.628 -2.364 13.089 1.00 62.81 83 LEU A CA 1
ATOM 663 C C . LEU A 1 83 ? 4.688 -3.313 11.896 1.00 62.81 83 LEU A C 1
ATOM 665 O O . LEU A 1 83 ? 3.685 -3.923 11.533 1.00 62.81 83 LEU A O 1
ATOM 669 N N . ALA A 1 84 ? 5.870 -3.456 11.304 1.00 64.19 84 ALA A N 1
ATOM 670 C CA . ALA A 1 84 ? 6.101 -4.360 10.188 1.00 64.19 84 ALA A CA 1
ATOM 671 C C . ALA A 1 84 ? 7.243 -5.327 10.514 1.00 64.19 84 ALA A C 1
ATOM 673 O O . ALA A 1 84 ? 8.301 -4.925 10.995 1.00 64.19 84 ALA A O 1
ATOM 674 N N . CYS A 1 85 ? 7.025 -6.611 10.240 1.00 61.56 85 CYS A N 1
ATOM 675 C CA . CYS A 1 85 ? 8.012 -7.671 10.407 1.00 61.56 85 CYS A CA 1
ATOM 676 C C . CYS A 1 85 ? 7.983 -8.559 9.160 1.00 61.56 85 CYS A C 1
ATOM 678 O O . CYS A 1 85 ? 6.920 -9.032 8.762 1.00 61.56 85 CYS A O 1
ATOM 680 N N . GLY A 1 86 ? 9.136 -8.777 8.530 1.00 66.06 86 GLY A N 1
ATOM 681 C CA . GLY A 1 86 ? 9.245 -9.606 7.335 1.00 66.06 86 GLY A CA 1
ATOM 682 C C . GLY A 1 86 ? 10.700 -9.855 6.929 1.00 66.06 86 GLY A C 1
ATOM 683 O O . GLY A 1 86 ? 11.600 -9.191 7.439 1.00 66.06 86 GLY A O 1
ATOM 684 N N . PRO A 1 87 ? 10.950 -10.811 6.016 1.00 62.28 87 PRO A N 1
ATOM 685 C CA . PRO A 1 87 ? 12.302 -11.181 5.586 1.00 62.28 87 PRO A CA 1
ATOM 686 C C . PRO A 1 87 ? 12.961 -10.157 4.641 1.00 62.28 87 PRO A C 1
ATOM 688 O O . PRO A 1 87 ? 14.115 -10.337 4.262 1.00 62.28 87 PRO A O 1
ATOM 691 N N . GLY A 1 88 ? 12.239 -9.108 4.234 1.00 57.25 88 GLY A N 1
ATOM 692 C CA . GLY A 1 88 ? 12.737 -8.039 3.367 1.00 57.25 88 GLY A CA 1
ATOM 693 C C . GLY A 1 88 ? 13.072 -6.764 4.139 1.00 57.25 88 GLY A C 1
ATOM 694 O O . GLY A 1 88 ? 12.534 -6.509 5.216 1.00 57.25 88 GLY A O 1
ATOM 695 N N . THR A 1 89 ? 13.946 -5.930 3.574 1.00 54.50 89 THR A N 1
ATOM 696 C CA . THR A 1 89 ? 14.209 -4.594 4.116 1.00 54.50 89 THR A CA 1
ATOM 697 C C . THR A 1 89 ? 13.014 -3.692 3.837 1.00 54.50 89 THR A C 1
ATOM 699 O O . THR A 1 89 ? 12.847 -3.197 2.724 1.00 54.50 89 THR A O 1
ATOM 702 N N . LEU A 1 90 ? 12.197 -3.454 4.860 1.00 53.81 90 LEU A N 1
ATOM 703 C CA . LEU A 1 90 ? 11.295 -2.314 4.876 1.00 53.81 90 LEU A CA 1
ATOM 704 C C . LEU A 1 90 ? 12.070 -1.114 5.415 1.00 53.81 90 LEU A C 1
ATOM 706 O O . LEU A 1 90 ? 12.483 -1.107 6.575 1.00 53.81 90 LEU A O 1
ATOM 710 N N . ARG A 1 91 ? 12.269 -0.097 4.577 1.00 52.78 91 ARG A N 1
ATOM 711 C CA . ARG A 1 91 ? 12.769 1.193 5.046 1.00 52.78 91 ARG A CA 1
ATOM 712 C C . ARG A 1 91 ? 11.578 2.126 5.207 1.00 52.78 91 ARG A C 1
ATOM 714 O O . ARG A 1 91 ? 10.962 2.518 4.220 1.00 52.78 91 ARG A O 1
ATOM 721 N N . MET A 1 92 ? 11.253 2.443 6.455 1.00 50.06 92 MET A N 1
ATOM 722 C CA . MET A 1 92 ? 10.306 3.498 6.795 1.00 50.06 92 MET A CA 1
ATOM 723 C C . MET A 1 92 ? 11.096 4.660 7.367 1.00 50.06 92 MET A C 1
ATOM 725 O O . MET A 1 92 ? 11.726 4.526 8.417 1.00 50.06 92 MET A O 1
ATOM 729 N N . ASP A 1 93 ? 11.045 5.803 6.697 1.00 45.28 93 ASP A N 1
ATOM 730 C CA . ASP A 1 93 ? 11.531 7.039 7.292 1.00 45.28 93 ASP A CA 1
ATOM 731 C C . ASP A 1 93 ? 10.372 7.624 8.115 1.00 45.28 93 ASP A C 1
ATOM 733 O O . ASP A 1 93 ? 9.569 8.425 7.638 1.00 45.28 93 ASP A O 1
ATOM 737 N N . ALA A 1 94 ? 10.240 7.156 9.360 1.00 39.12 94 ALA A N 1
ATOM 738 C CA . ALA A 1 94 ? 9.253 7.662 10.305 1.00 39.12 94 ALA A CA 1
ATOM 739 C C . ALA A 1 94 ? 9.663 9.065 10.777 1.00 39.12 94 ALA A C 1
ATOM 741 O O . ALA A 1 94 ? 10.453 9.221 11.709 1.00 39.12 94 ALA A O 1
ATOM 742 N N . TRP A 1 95 ? 9.107 10.108 10.164 1.00 31.72 95 TRP A N 1
ATOM 743 C CA . TRP A 1 95 ? 9.168 11.455 10.731 1.00 31.72 95 TRP A CA 1
ATOM 744 C C . TRP A 1 95 ? 8.100 11.606 11.818 1.00 31.72 95 TRP A C 1
ATOM 746 O O . TRP A 1 95 ? 7.111 12.317 11.664 1.00 31.72 95 TRP A O 1
ATOM 756 N N . CYS A 1 96 ? 8.321 10.957 12.963 1.00 29.55 96 CYS A N 1
ATOM 757 C CA . CYS A 1 96 ? 7.641 11.325 14.200 1.00 29.55 96 CYS A CA 1
ATOM 758 C C . CYS A 1 96 ? 8.240 12.643 14.706 1.00 29.55 96 CYS A C 1
ATOM 760 O O . CYS A 1 96 ? 9.205 12.659 15.466 1.00 29.55 96 CYS A O 1
ATOM 762 N N . THR A 1 97 ? 7.696 13.780 14.280 1.00 31.16 97 THR A N 1
ATOM 763 C CA . THR A 1 97 ? 7.946 15.064 14.961 1.00 31.16 97 THR A CA 1
ATOM 764 C C . THR A 1 97 ? 6.676 15.904 15.027 1.00 31.16 97 THR A C 1
ATOM 766 O O . THR A 1 97 ? 6.611 17.047 14.589 1.00 31.16 97 THR A O 1
ATOM 769 N N . GLY A 1 98 ? 5.651 15.307 15.634 1.00 28.48 98 GLY A N 1
ATOM 770 C CA . GLY A 1 98 ? 4.440 15.976 16.102 1.00 28.48 98 GLY A CA 1
ATOM 771 C C . GLY A 1 98 ? 4.483 16.362 17.582 1.00 28.48 98 GLY A C 1
ATOM 772 O O . GLY A 1 98 ? 3.442 16.638 18.156 1.00 28.48 98 GLY A O 1
ATOM 773 N N . MET A 1 99 ? 5.650 16.415 18.238 1.00 26.84 99 MET A N 1
ATOM 774 C CA . MET A 1 99 ? 5.746 16.993 19.584 1.00 26.84 99 MET A CA 1
ATOM 775 C C . MET A 1 99 ? 5.899 18.515 19.474 1.00 26.84 99 MET A C 1
ATOM 777 O O . MET A 1 99 ? 6.954 19.085 19.757 1.00 26.84 99 MET A O 1
ATOM 781 N N . ARG A 1 100 ? 4.833 19.205 19.046 1.00 31.00 100 ARG A N 1
ATOM 782 C CA . ARG A 1 100 ? 4.719 20.639 19.325 1.00 31.00 100 ARG A CA 1
ATOM 783 C C . ARG A 1 100 ? 4.505 20.767 20.829 1.00 31.00 100 ARG A C 1
ATOM 785 O O . ARG A 1 100 ? 3.401 20.580 21.328 1.00 31.00 100 ARG A O 1
ATOM 792 N N . ARG A 1 101 ? 5.580 21.088 21.558 1.00 28.88 101 ARG A N 1
ATOM 793 C CA . ARG A 1 101 ? 5.459 21.709 22.878 1.00 28.88 101 ARG A CA 1
ATOM 794 C C . ARG A 1 101 ? 4.552 22.924 22.711 1.00 28.88 101 ARG A C 1
ATOM 796 O O . ARG A 1 101 ? 4.922 23.904 22.069 1.00 28.88 101 ARG A O 1
ATOM 803 N N . SER A 1 102 ? 3.358 22.836 23.273 1.00 38.75 102 SER A N 1
ATOM 804 C CA . SER A 1 102 ? 2.549 23.990 23.623 1.00 38.75 102 SER A CA 1
ATOM 805 C C . SER A 1 102 ? 3.413 24.964 24.431 1.00 38.75 102 SER A C 1
ATOM 807 O O . SER A 1 102 ? 3.902 24.607 25.502 1.00 38.75 102 SER A O 1
ATOM 809 N N . GLY A 1 103 ? 3.603 26.178 23.911 1.00 40.75 103 GLY A N 1
ATOM 810 C CA . GLY A 1 103 ? 4.163 27.306 24.656 1.00 40.75 103 GLY A CA 1
ATOM 811 C C . GLY A 1 103 ? 5.655 27.563 24.445 1.00 40.75 103 GLY A C 1
ATOM 812 O O . GLY A 1 103 ? 6.475 27.233 25.294 1.00 40.75 103 GLY A O 1
ATOM 813 N N . ALA A 1 104 ? 5.999 28.253 23.359 1.00 32.97 104 ALA A N 1
ATOM 814 C CA . ALA A 1 104 ? 7.125 29.182 23.352 1.00 32.97 104 ALA A CA 1
ATOM 815 C C . ALA A 1 104 ? 6.852 30.267 22.306 1.00 32.97 104 ALA A C 1
ATOM 817 O O . ALA A 1 104 ? 6.805 30.007 21.107 1.00 32.97 104 ALA A O 1
ATOM 818 N N . THR A 1 105 ? 6.607 31.474 22.795 1.00 39.06 105 THR A N 1
ATOM 819 C CA . THR A 1 105 ? 6.481 32.716 22.038 1.00 39.06 105 THR A CA 1
ATOM 820 C C . THR A 1 105 ? 7.725 32.917 21.170 1.00 39.06 105 THR A C 1
ATOM 822 O O . THR A 1 105 ? 8.847 32.913 21.674 1.00 39.06 105 THR A O 1
ATOM 825 N N . GLU A 1 106 ? 7.537 33.088 19.867 1.00 31.23 106 GLU A N 1
ATOM 826 C CA . GLU A 1 106 ? 8.602 33.422 18.922 1.00 31.23 106 GLU A CA 1
ATOM 827 C C . GLU A 1 106 ? 9.012 34.897 19.117 1.00 31.23 106 GLU A C 1
ATOM 829 O O . GLU A 1 106 ? 8.144 35.772 19.043 1.00 31.23 106 GLU A O 1
ATOM 834 N N . PRO A 1 107 ? 10.289 35.239 19.383 1.00 36.06 107 PRO A N 1
ATOM 835 C CA . PRO A 1 107 ? 10.721 36.624 19.303 1.00 36.06 107 PRO A CA 1
ATOM 836 C C . PRO A 1 107 ? 10.928 36.995 17.830 1.00 36.06 107 PRO A C 1
ATOM 838 O O . PRO A 1 107 ? 11.630 36.311 17.081 1.00 36.06 107 PRO A O 1
ATOM 841 N N . ALA A 1 108 ? 10.300 38.099 17.429 1.00 37.41 108 ALA A N 1
ATOM 842 C CA . ALA A 1 108 ? 10.351 38.666 16.090 1.00 37.41 108 ALA A CA 1
ATOM 843 C C . ALA A 1 108 ? 11.792 38.783 15.560 1.00 37.41 108 ALA A C 1
ATOM 845 O O . ALA A 1 108 ? 12.629 39.480 16.138 1.00 37.41 108 ALA A O 1
ATOM 846 N N . ARG A 1 109 ? 12.076 38.140 14.421 1.00 39.66 109 ARG A N 1
ATOM 847 C CA . ARG A 1 109 ? 13.306 38.388 13.660 1.00 39.66 109 ARG A CA 1
ATOM 848 C C . ARG A 1 109 ? 13.181 39.713 12.910 1.00 39.66 109 ARG A C 1
ATOM 850 O O . ARG A 1 109 ? 12.300 39.894 12.072 1.00 39.66 109 ARG A O 1
ATOM 857 N N . SER A 1 110 ? 14.089 40.631 13.217 1.00 42.41 110 SER A N 1
ATOM 858 C CA . SER A 1 110 ? 14.300 41.893 12.516 1.00 42.41 110 SER A CA 1
ATOM 859 C C . SER A 1 110 ? 14.757 41.660 11.068 1.00 42.41 110 SER A C 1
ATOM 861 O O . SER A 1 110 ? 15.633 40.843 10.788 1.00 42.41 110 SER A O 1
ATOM 863 N N . ARG A 1 111 ? 14.151 42.397 10.129 1.00 41.06 111 ARG A N 1
ATOM 864 C CA . ARG A 1 111 ? 14.587 42.503 8.726 1.00 41.06 111 ARG A CA 1
ATOM 865 C C . ARG A 1 111 ? 15.913 43.279 8.643 1.00 41.06 111 ARG A C 1
ATOM 867 O O . ARG A 1 111 ? 16.008 44.319 9.296 1.00 41.06 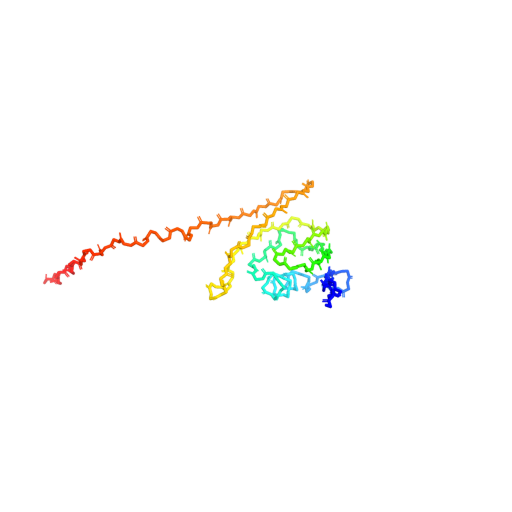111 ARG A O 1
ATOM 874 N N . PRO A 1 112 ? 16.890 42.878 7.809 1.00 41.12 112 PRO A N 1
ATOM 875 C CA . PRO A 1 112 ? 18.002 43.753 7.469 1.00 41.12 112 PRO A CA 1
ATOM 876 C C . PRO A 1 112 ? 17.565 44.799 6.428 1.00 41.12 112 PRO A C 1
ATOM 878 O O . PRO A 1 112 ? 16.768 44.512 5.532 1.00 41.12 112 PRO A O 1
ATOM 881 N N . ALA A 1 113 ? 18.067 46.026 6.585 1.00 47.19 113 ALA A N 1
ATOM 882 C CA . ALA A 1 113 ? 17.827 47.161 5.694 1.00 47.19 113 ALA A CA 1
ATOM 883 C C . ALA A 1 113 ? 18.532 46.984 4.329 1.00 47.19 113 ALA A C 1
ATOM 885 O O . ALA A 1 113 ? 19.550 46.292 4.260 1.00 47.19 113 ALA A O 1
ATOM 886 N N . PRO A 1 114 ? 18.025 47.604 3.245 1.00 45.78 114 PRO A N 1
ATOM 887 C CA . PRO A 1 114 ? 18.635 47.500 1.924 1.00 45.78 114 PRO A CA 1
ATOM 888 C C . PRO A 1 114 ? 19.927 48.325 1.843 1.00 45.78 114 PRO A C 1
ATOM 890 O O . PRO A 1 114 ? 19.951 49.498 2.221 1.00 45.78 114 PRO A O 1
ATOM 893 N N . ASN A 1 115 ? 20.990 47.702 1.328 1.00 49.16 115 ASN A N 1
ATOM 894 C CA . ASN A 1 115 ? 22.243 48.376 0.996 1.00 49.16 115 ASN A CA 1
AT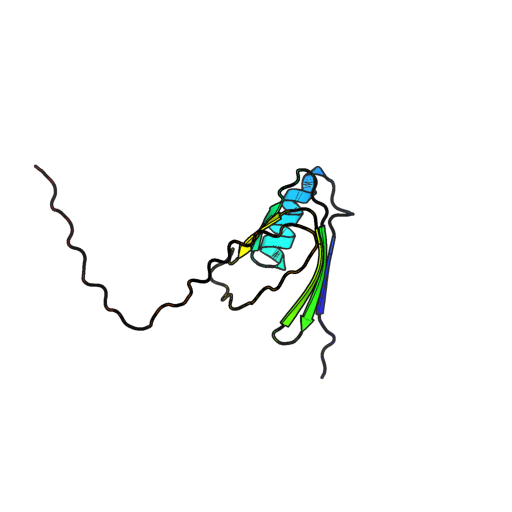OM 895 C C . ASN A 1 115 ? 22.024 49.384 -0.139 1.00 49.16 115 ASN A C 1
ATOM 897 O O . ASN A 1 115 ? 21.318 49.099 -1.109 1.00 49.16 115 ASN A O 1
ATOM 901 N N . ARG A 1 116 ? 22.640 50.554 0.030 1.00 56.94 116 ARG A N 1
ATOM 902 C CA . ARG A 1 116 ? 22.744 51.637 -0.948 1.00 56.94 116 ARG A CA 1
ATOM 903 C C . ARG A 1 116 ? 23.925 51.411 -1.881 1.00 56.94 116 ARG A C 1
ATOM 905 O O . ARG A 1 116 ? 24.932 50.851 -1.395 1.00 56.94 116 ARG A O 1
#

Sequence (116 aa):
MEGQPSIIRFSLDRVPERERRETLTEVFGRGVVNMEFTPLDDNPIFEFEIRLLPGLAITWGRGSPHLGITGHDRSLENDDLMLACGPGTLRMDAWCTGMRRSGATEPARSRPAPNR

Radius of gyration: 19.93 Å; chains: 1; bounding box: 47×63×42 Å

pLDDT: mean 71.4, std 21.38, range [26.84, 95.75]